Protein AF-A0A453RPP5-F1 (afdb_monomer_lite)

Sequence (52 aa):
MKVGGLRRLYIPGQLAFPKGLTSAPGRPRVAPSSPVVFDVNLLFVPGLDDDE

Structure (mmCIF, N/CA/C/O backbone):
data_AF-A0A453RPP5-F1
#
_entry.id   AF-A0A453RPP5-F1
#
loop_
_atom_site.group_PDB
_atom_site.id
_atom_site.type_symbol
_atom_site.label_atom_id
_atom_site.label_alt_id
_atom_site.label_comp_id
_atom_site.label_asym_id
_atom_site.label_entity_id
_atom_site.label_seq_id
_atom_site.pdbx_PDB_ins_code
_atom_site.Cartn_x
_atom_site.Cartn_y
_atom_site.Cartn_z
_atom_site.occupancy
_atom_site.B_iso_or_equiv
_atom_site.auth_seq_id
_atom_site.auth_comp_id
_atom_site.auth_asym_id
_atom_site.auth_atom_id
_atom_site.pdbx_PDB_model_num
ATOM 1 N N . MET A 1 1 ? -13.228 -0.893 3.396 1.00 83.12 1 MET A N 1
ATOM 2 C CA . MET A 1 1 ? -12.639 -1.067 4.746 1.00 83.12 1 MET A CA 1
ATOM 3 C C . MET A 1 1 ? -13.406 -0.123 5.658 1.00 83.12 1 MET A C 1
ATOM 5 O O . MET A 1 1 ? -13.842 0.892 5.138 1.00 83.12 1 MET A O 1
ATOM 9 N N . LYS A 1 2 ? -13.657 -0.462 6.926 1.00 86.31 2 LYS A N 1
ATOM 10 C CA . LYS A 1 2 ? -14.286 0.484 7.864 1.00 86.31 2 LYS A CA 1
ATOM 11 C C . LYS A 1 2 ? -13.208 1.337 8.527 1.00 86.31 2 LYS A C 1
ATOM 13 O O . LYS A 1 2 ? -12.079 0.857 8.663 1.00 86.31 2 LYS A O 1
ATOM 18 N N . VAL A 1 3 ? -13.550 2.564 8.902 1.00 91.56 3 VAL A N 1
ATOM 19 C CA . VAL A 1 3 ? -12.664 3.431 9.685 1.00 91.56 3 VAL A CA 1
ATOM 20 C C . VAL A 1 3 ? -12.327 2.768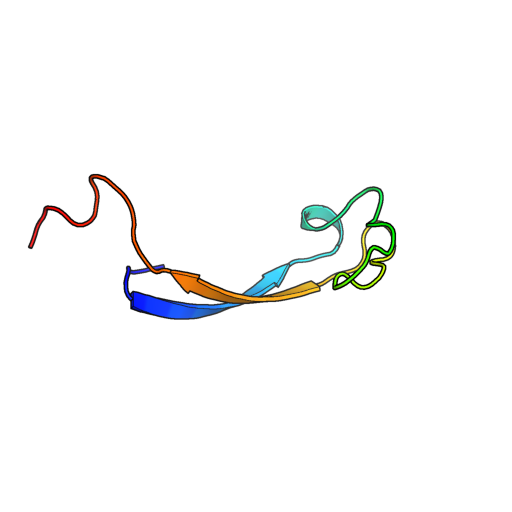 11.022 1.00 91.56 3 VAL A C 1
ATOM 22 O O . VAL A 1 3 ? -13.110 1.983 11.555 1.00 91.56 3 VAL A O 1
ATOM 25 N N . GLY A 1 4 ? -11.086 2.953 11.469 1.00 90.25 4 GLY A N 1
ATOM 26 C CA . GLY A 1 4 ? -10.462 2.224 12.576 1.00 90.25 4 GLY A CA 1
ATOM 27 C C . GLY A 1 4 ? -10.006 0.798 12.231 1.00 90.25 4 GLY A C 1
ATOM 28 O O . GLY A 1 4 ? -9.394 0.127 13.060 1.00 90.25 4 GLY A O 1
ATOM 29 N N . GLY A 1 5 ? -10.294 0.302 11.024 1.00 93.81 5 GLY A N 1
ATOM 30 C CA . GLY A 1 5 ? -9.931 -1.049 10.608 1.00 93.81 5 GLY A CA 1
ATOM 31 C C . GLY A 1 5 ? -8.463 -1.186 10.197 1.00 93.81 5 GLY A C 1
ATOM 32 O O . GLY A 1 5 ? -7.970 -0.425 9.365 1.00 93.81 5 GLY A O 1
ATOM 33 N N . LEU A 1 6 ? -7.804 -2.239 10.692 1.00 96.25 6 LEU A N 1
ATOM 34 C CA . LEU A 1 6 ? -6.508 -2.716 10.202 1.00 96.25 6 LEU A CA 1
ATOM 35 C C . LEU A 1 6 ? -6.715 -3.889 9.238 1.00 96.25 6 LEU A C 1
ATOM 37 O O . LEU A 1 6 ? -7.367 -4.880 9.579 1.00 96.25 6 LEU A O 1
ATOM 41 N N . ARG A 1 7 ? -6.147 -3.810 8.033 1.00 96.50 7 ARG A N 1
ATOM 42 C CA . ARG A 1 7 ? -6.240 -4.894 7.049 1.00 96.50 7 ARG A CA 1
ATOM 43 C C . ARG A 1 7 ? -4.963 -5.050 6.237 1.00 96.50 7 ARG A C 1
ATOM 45 O O . ARG A 1 7 ? -4.389 -4.073 5.767 1.00 96.50 7 ARG A O 1
ATOM 52 N N . ARG A 1 8 ? -4.599 -6.309 5.988 1.00 97.69 8 ARG A N 1
ATOM 53 C CA . ARG A 1 8 ? -3.549 -6.689 5.042 1.00 97.69 8 ARG A CA 1
ATOM 54 C C . ARG A 1 8 ? -4.091 -6.747 3.614 1.00 97.69 8 ARG A C 1
ATOM 56 O O . ARG A 1 8 ? -5.081 -7.434 3.349 1.00 97.69 8 ARG A O 1
ATOM 63 N N . LEU A 1 9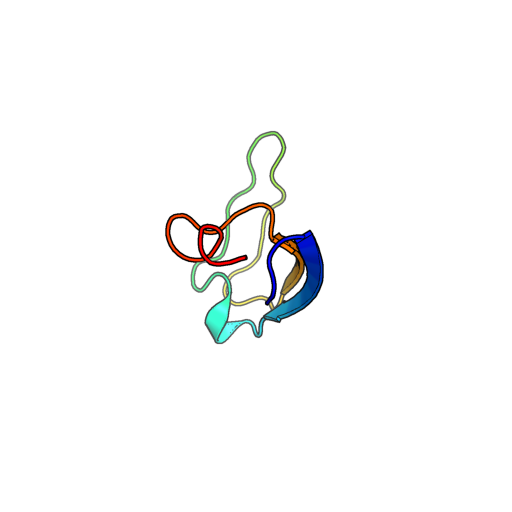 ? -3.441 -6.040 2.698 1.00 97.44 9 LEU A N 1
ATOM 64 C CA . LEU A 1 9 ? -3.745 -6.010 1.271 1.00 97.44 9 LEU A CA 1
ATOM 65 C C . LEU A 1 9 ? -2.636 -6.708 0.489 1.00 97.44 9 LEU A C 1
ATOM 67 O O . LEU A 1 9 ? -1.460 -6.407 0.675 1.00 97.44 9 LEU A O 1
ATOM 71 N N . TYR A 1 10 ? -3.028 -7.600 -0.416 1.00 98.00 10 TYR A N 1
ATOM 72 C CA . TYR A 1 10 ? -2.140 -8.260 -1.369 1.00 98.00 10 TYR A CA 1
ATOM 73 C C . TYR A 1 10 ? -2.389 -7.642 -2.740 1.00 98.00 10 TYR A C 1
ATOM 75 O O . TYR A 1 10 ? -3.479 -7.794 -3.293 1.00 98.00 10 TYR A O 1
ATOM 83 N N . ILE A 1 11 ? -1.408 -6.913 -3.267 1.00 97.62 11 ILE A N 1
ATOM 84 C CA . ILE A 1 11 ? -1.547 -6.189 -4.531 1.00 97.62 11 ILE A CA 1
ATOM 85 C C . ILE A 1 11 ? -0.689 -6.887 -5.591 1.00 97.62 11 ILE A C 1
ATOM 87 O O . ILE A 1 11 ? 0.534 -6.969 -5.428 1.00 97.62 11 ILE A O 1
ATOM 91 N N . PRO A 1 12 ? -1.295 -7.404 -6.677 1.00 98.00 12 PRO A N 1
ATOM 92 C CA . PRO A 1 12 ? -0.541 -8.020 -7.758 1.00 98.00 12 PRO A CA 1
ATOM 93 C C . PRO A 1 12 ? 0.301 -6.970 -8.486 1.00 98.00 12 PRO A C 1
ATOM 95 O O . PRO A 1 12 ? -0.054 -5.794 -8.545 1.00 98.00 12 PRO A O 1
ATOM 98 N N . GLY A 1 13 ? 1.399 -7.409 -9.099 1.00 97.12 13 GLY A N 1
ATOM 99 C CA . GLY A 1 13 ? 2.376 -6.523 -9.736 1.00 97.12 13 GLY A CA 1
ATOM 100 C C . GLY A 1 13 ? 1.794 -5.533 -10.751 1.00 97.12 13 GLY A C 1
ATOM 101 O O . GLY A 1 13 ? 2.213 -4.380 -10.794 1.00 97.12 13 GLY A O 1
ATOM 102 N N . GLN A 1 14 ? 0.772 -5.956 -11.502 1.00 96.06 14 GLN A N 1
ATOM 103 C CA . GLN A 1 14 ? 0.072 -5.129 -12.493 1.00 96.06 14 GLN A CA 1
ATOM 104 C C . GLN A 1 14 ? -0.663 -3.921 -11.884 1.00 96.06 14 GLN A C 1
ATOM 106 O O . GLN A 1 14 ? -0.870 -2.930 -12.576 1.00 96.06 14 GLN A O 1
ATOM 111 N N . LEU A 1 15 ? -1.034 -3.992 -10.601 1.00 97.06 15 LEU A N 1
ATOM 112 C CA . LEU A 1 15 ? -1.728 -2.932 -9.859 1.00 97.06 15 LEU A CA 1
ATOM 113 C C . LEU A 1 15 ? -0.816 -2.222 -8.841 1.00 97.06 15 LEU A C 1
ATOM 115 O O . LEU A 1 15 ? -1.289 -1.376 -8.087 1.00 97.06 15 LEU A O 1
ATOM 119 N N . ALA A 1 16 ? 0.471 -2.583 -8.788 1.00 96.31 16 ALA A N 1
ATOM 120 C CA . ALA A 1 16 ? 1.439 -2.043 -7.837 1.00 96.31 16 ALA A CA 1
ATOM 121 C C . ALA A 1 16 ? 2.239 -0.879 -8.456 1.00 96.31 16 ALA A C 1
ATOM 123 O O . ALA A 1 16 ? 1.698 0.199 -8.686 1.00 96.31 16 ALA A O 1
ATOM 124 N N . PHE A 1 17 ? 3.532 -1.081 -8.740 1.00 96.06 17 PHE A N 1
ATOM 125 C CA . PHE A 1 17 ? 4.426 -0.058 -9.293 1.00 96.06 17 PHE A CA 1
ATOM 126 C C . PHE A 1 17 ? 4.879 -0.442 -10.710 1.00 96.06 17 PHE A C 1
ATOM 128 O O . PHE A 1 17 ? 5.930 -1.072 -10.845 1.00 96.06 17 PHE A O 1
ATOM 135 N N . PRO A 1 18 ? 4.168 -0.048 -11.787 1.00 96.06 18 PRO A N 1
ATOM 136 C CA . PRO A 1 18 ? 4.505 -0.472 -13.151 1.00 96.06 18 PRO A CA 1
ATOM 137 C C . PRO A 1 18 ? 5.948 -0.153 -13.559 1.00 96.06 18 PRO A C 1
ATOM 139 O O . PRO A 1 18 ? 6.621 -0.977 -14.170 1.00 96.06 18 PRO A O 1
ATOM 142 N N . LYS A 1 19 ? 6.453 1.020 -13.153 1.00 96.88 19 LYS A N 1
ATOM 143 C CA . LYS A 1 19 ? 7.839 1.469 -13.391 1.00 96.88 19 LYS A CA 1
ATOM 144 C C . LYS A 1 19 ? 8.794 1.176 -12.225 1.00 96.88 19 LYS A C 1
ATOM 146 O O . LYS A 1 19 ? 9.973 1.507 -12.299 1.00 96.88 19 LYS A O 1
ATOM 151 N N . GLY A 1 20 ? 8.299 0.560 -11.155 1.00 96.00 20 GLY A N 1
ATOM 152 C CA . GLY A 1 20 ? 9.037 0.364 -9.912 1.00 96.00 20 GLY A CA 1
ATOM 153 C C . GLY A 1 20 ? 9.190 1.658 -9.117 1.00 96.00 20 GLY A C 1
ATOM 154 O O . GLY A 1 20 ? 8.606 2.693 -9.445 1.00 96.00 20 GLY A O 1
ATOM 155 N N . LEU A 1 21 ? 9.985 1.586 -8.054 1.00 95.81 21 LEU A N 1
ATOM 156 C CA . LEU A 1 21 ? 10.276 2.705 -7.169 1.00 95.81 21 LEU A CA 1
ATOM 157 C C . LEU A 1 21 ? 11.770 2.735 -6.857 1.00 95.81 21 LEU A C 1
ATOM 159 O O . LEU A 1 21 ? 12.352 1.730 -6.449 1.00 95.81 21 LEU A O 1
ATOM 163 N N . THR A 1 22 ? 12.399 3.890 -7.038 1.00 96.44 22 THR A N 1
ATOM 164 C CA . THR A 1 22 ? 13.802 4.094 -6.670 1.00 96.44 22 THR A CA 1
ATOM 165 C C . THR A 1 22 ? 13.953 4.252 -5.158 1.00 96.44 22 THR A C 1
ATOM 167 O O . THR A 1 22 ? 13.068 4.785 -4.474 1.00 96.44 22 THR A O 1
ATOM 170 N N . SER A 1 23 ? 15.093 3.796 -4.636 1.00 95.94 23 SER A N 1
ATOM 171 C CA . SER A 1 23 ? 15.460 3.983 -3.234 1.00 95.94 23 SER A CA 1
ATOM 172 C C . SER A 1 23 ? 15.629 5.465 -2.900 1.00 95.94 23 SER A C 1
ATOM 174 O O . SER A 1 23 ? 16.179 6.227 -3.695 1.00 95.94 23 SER A O 1
ATOM 176 N N . ALA A 1 24 ? 15.188 5.844 -1.706 1.00 95.00 24 ALA A N 1
ATOM 177 C CA . ALA A 1 24 ? 15.403 7.154 -1.096 1.00 95.00 24 ALA A CA 1
ATOM 178 C C . ALA A 1 24 ? 15.584 6.964 0.425 1.00 95.00 24 ALA A C 1
ATOM 180 O O . ALA A 1 24 ? 15.272 5.882 0.930 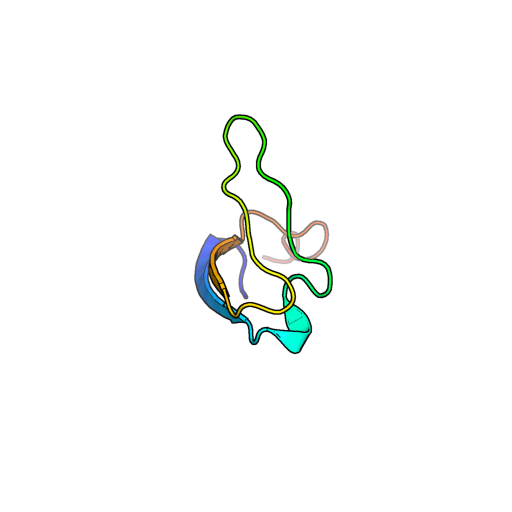1.00 95.00 24 ALA A O 1
ATOM 181 N N . PRO A 1 25 ? 16.076 7.962 1.181 1.00 96.19 25 PRO A N 1
ATOM 182 C CA . PRO A 1 25 ? 16.141 7.862 2.639 1.00 96.19 25 PRO A CA 1
ATOM 183 C C . PRO A 1 25 ? 14.782 7.454 3.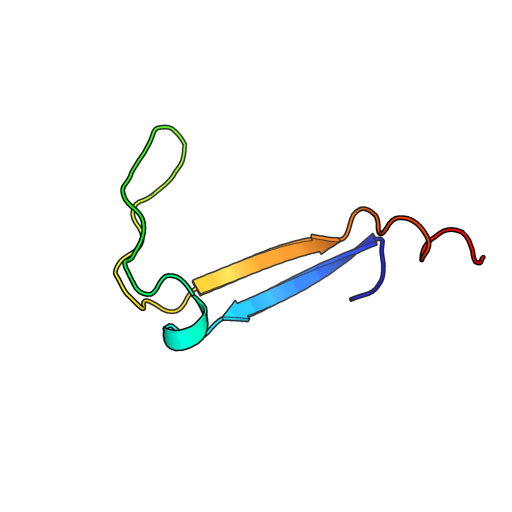232 1.00 96.19 25 PRO A C 1
ATOM 185 O O . PRO A 1 25 ? 13.761 8.061 2.923 1.00 96.19 25 PRO A O 1
ATOM 188 N N . GLY A 1 26 ? 14.760 6.380 4.027 1.00 93.50 26 GLY A N 1
ATOM 189 C CA . GLY A 1 26 ? 13.531 5.828 4.616 1.00 93.50 26 GLY A CA 1
ATOM 190 C C . GLY A 1 26 ? 12.623 5.050 3.652 1.00 93.50 26 GLY A C 1
ATOM 191 O O . GLY A 1 26 ? 11.552 4.607 4.061 1.00 93.50 26 GLY A O 1
ATOM 192 N N . ARG A 1 27 ? 13.025 4.852 2.388 1.00 92.25 27 ARG A N 1
ATOM 193 C CA . ARG A 1 27 ? 12.217 4.170 1.370 1.00 92.25 27 ARG A CA 1
ATOM 194 C C . ARG A 1 27 ? 13.031 3.131 0.587 1.00 92.25 27 ARG A C 1
ATOM 196 O O . ARG A 1 27 ? 13.915 3.511 -0.189 1.00 92.25 27 ARG A O 1
ATOM 203 N N . PRO A 1 28 ? 12.730 1.827 0.724 1.00 92.81 28 PRO A N 1
ATOM 204 C CA . PRO A 1 28 ? 13.417 0.792 -0.038 1.00 92.81 28 PRO A CA 1
ATOM 205 C C . PRO A 1 28 ? 13.083 0.876 -1.535 1.00 92.81 28 PRO A C 1
ATOM 207 O O . PRO A 1 28 ? 12.048 1.408 -1.940 1.00 92.81 28 PRO A O 1
ATOM 210 N N . ARG A 1 29 ? 13.973 0.325 -2.368 1.00 95.81 29 ARG A N 1
ATOM 211 C CA . ARG A 1 29 ? 13.719 0.142 -3.802 1.00 95.81 29 ARG A CA 1
ATOM 212 C C . ARG A 1 29 ? 12.625 -0.910 -4.006 1.00 95.81 29 ARG A C 1
ATOM 214 O O . ARG A 1 29 ? 12.660 -1.958 -3.368 1.00 95.81 29 ARG A O 1
ATOM 221 N N . VAL A 1 30 ? 11.738 -0.679 -4.971 1.00 96.62 30 VAL A N 1
ATOM 222 C CA . VAL A 1 30 ? 10.740 -1.654 -5.437 1.00 96.62 30 VAL A CA 1
ATOM 223 C C . VAL A 1 30 ? 10.971 -1.918 -6.922 1.00 96.62 30 VAL A C 1
ATOM 225 O O . VAL A 1 30 ? 11.159 -0.984 -7.703 1.00 96.62 30 VAL A O 1
ATOM 228 N N . ALA A 1 31 ? 11.018 -3.185 -7.330 1.00 97.50 31 ALA A N 1
ATOM 229 C CA . ALA A 1 31 ? 11.229 -3.525 -8.733 1.00 97.50 31 ALA A CA 1
ATOM 230 C C . ALA A 1 31 ? 9.981 -3.192 -9.580 1.00 97.50 31 ALA A C 1
ATOM 232 O O . ALA A 1 31 ? 8.865 -3.180 -9.055 1.00 97.50 31 ALA A O 1
ATOM 233 N N . PRO A 1 32 ? 10.137 -2.918 -10.887 1.00 97.81 32 PRO A N 1
ATOM 234 C CA . PRO A 1 32 ? 8.998 -2.747 -11.780 1.00 97.81 32 PRO A CA 1
ATOM 235 C C . PRO A 1 32 ? 8.046 -3.941 -11.733 1.00 97.81 32 PRO A C 1
ATOM 237 O O . PRO A 1 32 ? 8.479 -5.086 -11.829 1.00 97.81 32 PRO A O 1
ATOM 240 N N . SER A 1 33 ? 6.751 -3.656 -11.592 1.00 97.00 33 SER A N 1
ATOM 241 C CA . SER A 1 33 ? 5.660 -4.636 -11.582 1.00 97.00 33 SER A CA 1
ATOM 242 C C . SER A 1 33 ? 5.837 -5.786 -10.578 1.00 97.00 33 SER A C 1
ATOM 244 O O . SER A 1 33 ? 5.320 -6.880 -10.797 1.00 97.00 33 SER A O 1
ATOM 246 N N . SER A 1 34 ? 6.550 -5.574 -9.465 1.00 97.62 34 SER A N 1
ATOM 247 C CA . SER A 1 34 ? 6.628 -6.572 -8.392 1.00 97.62 34 SER A CA 1
ATOM 248 C C . SER A 1 34 ? 5.357 -6.560 -7.533 1.00 97.62 3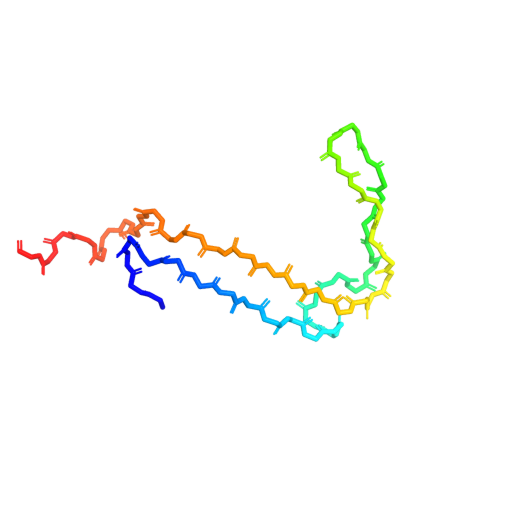4 SER A C 1
ATOM 250 O O . SER A 1 34 ? 4.882 -5.470 -7.199 1.00 97.62 34 SER A O 1
ATOM 252 N N . PRO A 1 35 ? 4.817 -7.726 -7.130 1.00 97.69 35 PRO A N 1
ATOM 253 C CA . PRO A 1 35 ? 3.713 -7.788 -6.176 1.00 97.69 35 PRO A CA 1
ATOM 254 C C . PRO A 1 35 ? 4.149 -7.261 -4.805 1.00 97.69 35 PRO A C 1
ATOM 256 O O . PRO A 1 35 ? 5.313 -7.391 -4.421 1.00 97.69 35 PRO A O 1
ATOM 259 N N . VAL A 1 36 ? 3.212 -6.674 -4.065 1.00 96.56 36 VAL A N 1
ATOM 260 C CA . VAL A 1 36 ? 3.477 -6.057 -2.757 1.00 96.56 36 VAL A CA 1
ATOM 261 C C . VAL A 1 36 ? 2.383 -6.397 -1.754 1.00 96.56 36 VAL A C 1
ATOM 263 O O . VAL A 1 36 ? 1.243 -6.695 -2.121 1.00 96.56 36 VAL A O 1
ATOM 266 N N . VAL A 1 37 ? 2.745 -6.346 -0.475 1.00 97.62 37 VAL A N 1
ATOM 267 C CA . VAL A 1 37 ? 1.837 -6.572 0.648 1.00 97.62 37 VAL A CA 1
ATOM 268 C C . VAL A 1 37 ? 1.876 -5.347 1.548 1.00 97.62 37 VAL A C 1
ATOM 270 O O . VAL A 1 37 ? 2.958 -4.915 1.942 1.00 97.62 37 VAL A O 1
ATOM 273 N N . PHE A 1 38 ? 0.708 -4.796 1.864 1.00 96.19 38 PHE A N 1
ATOM 274 C CA . PHE A 1 38 ? 0.579 -3.643 2.751 1.00 96.19 38 PHE A CA 1
ATOM 275 C C . PHE A 1 38 ? -0.308 -3.975 3.937 1.00 96.19 38 PHE A C 1
ATOM 277 O O . PHE A 1 38 ? -1.411 -4.482 3.755 1.00 96.19 38 PHE A O 1
ATOM 284 N N . ASP A 1 39 ? 0.140 -3.612 5.132 1.00 97.31 39 ASP A N 1
ATOM 285 C CA . ASP A 1 39 ? -0.736 -3.490 6.290 1.00 97.31 39 ASP A CA 1
ATOM 286 C C . ASP A 1 39 ? -1.245 -2.050 6.340 1.00 97.31 39 ASP A C 1
ATOM 288 O O . ASP A 1 39 ? -0.466 -1.107 6.473 1.00 97.31 39 ASP A O 1
ATOM 292 N N . VAL A 1 40 ? -2.553 -1.879 6.159 1.00 96.75 40 VAL A N 1
ATOM 293 C CA . VAL A 1 40 ? -3.203 -0.570 6.069 1.00 96.75 40 VAL A CA 1
ATOM 294 C C . VAL A 1 40 ? -4.124 -0.392 7.263 1.00 96.75 40 VAL A C 1
ATOM 296 O O . VAL A 1 40 ? -5.014 -1.212 7.484 1.00 96.75 40 VAL A O 1
ATOM 299 N N . ASN A 1 41 ? -3.915 0.693 8.006 1.00 96.38 41 ASN A N 1
ATOM 300 C CA . ASN A 1 41 ? -4.838 1.172 9.026 1.00 96.38 41 ASN A CA 1
ATOM 301 C C . ASN A 1 41 ? -5.645 2.342 8.450 1.00 96.38 41 ASN A C 1
ATOM 303 O O . ASN A 1 41 ? -5.057 3.363 8.078 1.00 96.38 41 ASN A O 1
ATOM 307 N N . LEU A 1 42 ? -6.965 2.192 8.335 1.00 93.69 42 LEU A N 1
ATOM 308 C CA . LEU A 1 42 ? -7.826 3.270 7.852 1.00 93.69 42 LEU A CA 1
ATOM 309 C C . LEU A 1 42 ? -8.198 4.185 9.018 1.00 93.69 42 LEU A C 1
ATOM 311 O O . LEU A 1 42 ? -9.059 3.844 9.819 1.00 93.69 42 LEU A O 1
ATOM 315 N N . LEU A 1 43 ? -7.547 5.342 9.100 1.00 92.56 43 LEU A N 1
ATOM 316 C CA . LEU A 1 43 ? -7.702 6.248 10.241 1.00 92.56 43 LEU A CA 1
ATOM 317 C C . LEU A 1 43 ? -8.988 7.075 10.203 1.00 92.56 43 LEU A C 1
ATOM 319 O O . LEU A 1 43 ? -9.574 7.299 11.252 1.00 92.56 43 LEU A O 1
ATOM 323 N N . PHE A 1 44 ? -9.383 7.553 9.023 1.00 92.19 44 PHE A N 1
ATOM 324 C CA . PHE A 1 44 ? -10.478 8.508 8.855 1.00 92.19 44 PHE A CA 1
ATOM 325 C C . PHE A 1 44 ? -10.885 8.591 7.377 1.00 92.19 44 PHE A C 1
ATOM 327 O O . PHE A 1 44 ? -10.020 8.494 6.496 1.00 92.19 44 PHE A O 1
ATOM 334 N N . VAL A 1 45 ? -12.172 8.795 7.103 1.00 91.06 45 VAL A N 1
ATOM 335 C CA . VAL A 1 45 ? -12.724 9.144 5.792 1.00 91.06 45 VAL A CA 1
ATOM 336 C C . VAL A 1 45 ? -13.639 10.371 5.951 1.00 91.06 45 VAL A C 1
ATOM 338 O O . VAL A 1 45 ? -14.751 10.250 6.466 1.00 91.06 45 VAL A O 1
ATOM 341 N N . PRO A 1 46 ? -13.215 11.556 5.466 1.00 90.38 46 PRO A N 1
ATOM 342 C CA . PRO A 1 46 ? -14.023 12.770 5.566 1.00 90.38 46 PRO A CA 1
ATOM 343 C C . PRO A 1 46 ? -15.408 12.599 4.923 1.00 90.38 46 PRO A C 1
ATOM 345 O O . PRO A 1 46 ? -15.492 12.162 3.773 1.00 90.38 46 PRO A O 1
ATOM 348 N N . GLY A 1 47 ? -16.476 12.966 5.641 1.00 86.19 47 GLY A N 1
ATOM 349 C CA . GLY A 1 47 ? -17.863 12.907 5.155 1.00 86.19 47 GLY A CA 1
ATOM 350 C C . GLY A 1 47 ? -18.480 11.504 5.072 1.00 86.19 47 GLY A C 1
ATOM 351 O O . GLY A 1 47 ? -19.568 11.356 4.529 1.00 86.19 47 GLY A O 1
ATOM 352 N N . LEU A 1 48 ? -17.780 10.479 5.561 1.00 79.62 48 LEU A N 1
ATOM 353 C CA . LEU A 1 48 ? -18.288 9.110 5.748 1.00 79.62 48 LEU A CA 1
ATOM 354 C C . LEU A 1 48 ? -18.319 8.711 7.231 1.00 79.62 48 LEU A C 1
ATOM 356 O O . LEU A 1 48 ? -18.993 7.750 7.586 1.00 79.62 48 LEU A O 1
ATOM 360 N N . ASP A 1 49 ? -17.586 9.451 8.065 1.00 66.12 49 ASP A N 1
ATOM 361 C CA . ASP A 1 49 ? -17.477 9.247 9.510 1.00 66.12 49 ASP A CA 1
ATOM 362 C C . ASP A 1 49 ? -18.460 10.108 10.324 1.00 66.12 49 ASP A C 1
ATOM 364 O O . ASP A 1 49 ? -18.513 9.969 11.540 1.00 66.12 49 ASP A O 1
ATOM 368 N N . ASP A 1 50 ? -19.235 10.982 9.671 1.00 60.59 50 ASP A N 1
ATOM 369 C CA . ASP A 1 50 ? -20.188 11.897 10.323 1.00 60.59 50 ASP A CA 1
ATOM 370 C C . ASP A 1 50 ? -21.581 11.261 10.571 1.00 60.59 50 ASP A C 1
ATOM 372 O O . ASP A 1 50 ? -22.473 11.932 11.085 1.00 60.59 50 ASP A O 1
ATOM 376 N N . ASP A 1 51 ? -21.770 9.976 10.232 1.00 56.31 51 ASP A N 1
ATOM 377 C CA . ASP A 1 51 ? -23.057 9.257 10.281 1.00 56.31 51 ASP A CA 1
ATOM 378 C C . ASP A 1 51 ? -23.111 8.139 11.359 1.00 56.31 51 ASP A C 1
ATOM 380 O O . ASP A 1 51 ? -23.576 7.025 11.085 1.00 56.31 51 ASP A O 1
ATOM 384 N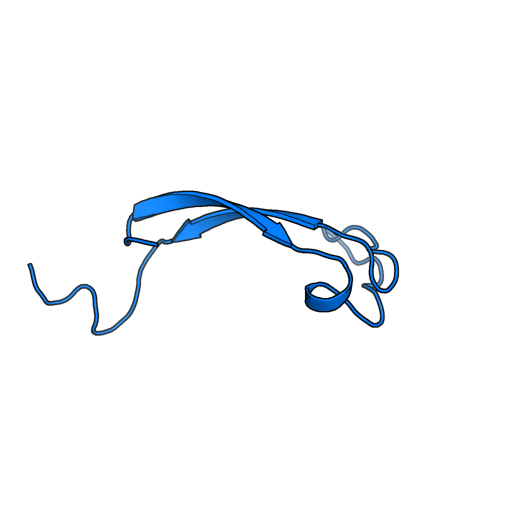 N . GLU A 1 52 ? -22.654 8.411 12.589 1.00 51.69 52 GLU A N 1
ATOM 385 C CA . GLU A 1 52 ? -23.022 7.617 13.787 1.00 51.69 52 GLU A CA 1
ATOM 386 C C . GLU A 1 52 ? -23.791 8.453 14.820 1.00 51.69 52 GLU A C 1
ATOM 388 O O . GLU A 1 52 ? -23.287 9.524 15.232 1.00 51.69 52 GLU A O 1
#

Foldseek 3Di:
DDAQDKDKDKAFLVRDAQCWADDDVVRDTGHHSHIDIDTDHRHDDPPVVPPD

Organism: Aegilops tauschii subsp. strangulata (NCBI:txid200361)

pLDDT: mean 91.87, std 10.41, range [51.69, 98.0]

InterPro domains:
  IPR001179 FKBP-type peptidyl-prolyl cis-trans isomerase domain [PF00254] (1-43)
  IPR046357 Peptidyl-prolyl cis-trans isomerase domain superfamily [G3DSA:3.10.50.40] (1-43)

Secondary structure (DSSP, 8-state):
--TT-EEEEEE-GGGS-TT-B--BTTB--B-TT--EEEEEE----TTTSS--

Radius of gyration: 14.75 Å; chains: 1; bounding box: 39×21×27 Å